Protein AF-A0A8D8CJL6-F1 (afdb_monomer)

Secondary structure (DSSP, 8-state):
-HHHHHHHHHHHHHTS---------TTTTTTS-----S--TTSPPPP--GGG-SSPEE-GGG-EE------SSS--EEEE-S-SS--TT---EEEE----

Foldseek 3Di:
DVVVVVVVVVCVVVPPPPVPPDPPVCVVVVQPDDDDDPDDPVDDDADDDPVPDPPFDQDPPRDTDDDDDDDDPDKDKDKDWPDRDDPPPTDIDIDIDDDD

InterPro domains:
  IPR022041 Farnesoic acid O-methyl transferase [PF12248] (41-95)

Nearest PDB structures (foldseek):
  6z1p-assembly1_BE  TM=2.052E-01  e=3.126E+00  Tetrahymena thermophila SB210
  6rm3-assembly1_SL0  TM=1.803E-01  e=8.328E+00  Vairimorpha necatrix

Solvent-accessible surface area (backbone atoms only — not comparable to full-atom values): 7170 Å² total; per-residue (Å²): 111,71,69,59,54,53,54,51,54,52,50,54,64,73,65,49,78,68,78,73,66,80,83,65,69,53,74,83,55,60,89,53,94,80,88,87,74,95,70,59,89,93,51,92,73,86,74,78,62,76,88,73,59,74,91,69,45,70,48,79,94,74,37,81,50,84,87,84,86,76,88,69,100,62,78,56,72,45,77,51,58,94,62,85,69,77,65,80,97,54,83,65,49,77,51,61,69,80,87,126

Structure (mmCIF, N/CA/C/O backbone):
data_AF-A0A8D8CJL6-F1
#
_entry.id   AF-A0A8D8CJL6-F1
#
loop_
_atom_site.group_PDB
_atom_site.id
_atom_site.type_symbol
_atom_site.label_atom_id
_atom_site.label_alt_id
_atom_site.label_comp_id
_atom_site.label_asym_id
_atom_site.label_entity_id
_atom_site.label_seq_id
_atom_site.pdbx_PDB_ins_code
_atom_site.Cartn_x
_atom_site.Cartn_y
_atom_site.Cartn_z
_atom_site.occupancy
_atom_site.B_iso_or_equiv
_atom_site.auth_seq_id
_atom_site.auth_comp_id
_atom_site.auth_asym_id
_atom_site.auth_atom_id
_atom_site.pdbx_PDB_model_num
ATOM 1 N N . MET A 1 1 ? 55.732 -15.987 -24.415 1.00 60.69 1 MET A N 1
ATOM 2 C CA . MET A 1 1 ? 54.534 -15.368 -25.033 1.00 60.69 1 MET A CA 1
ATOM 3 C C . MET A 1 1 ? 53.224 -15.874 -24.437 1.00 60.69 1 MET A C 1
ATOM 5 O O . MET A 1 1 ? 52.416 -15.041 -24.064 1.00 60.69 1 MET A O 1
ATOM 9 N N . ILE A 1 2 ? 53.033 -17.189 -24.258 1.00 69.62 2 ILE A N 1
ATOM 10 C CA . ILE A 1 2 ? 51.798 -17.767 -23.681 1.00 69.62 2 ILE A CA 1
ATOM 11 C C . ILE A 1 2 ? 51.471 -17.198 -22.284 1.00 69.62 2 ILE A C 1
ATOM 13 O O . ILE A 1 2 ? 50.341 -16.798 -22.038 1.00 69.62 2 ILE A O 1
ATOM 17 N N . SER A 1 3 ? 52.471 -17.062 -21.405 1.00 72.38 3 SER A N 1
ATOM 18 C CA . SER A 1 3 ? 52.282 -16.501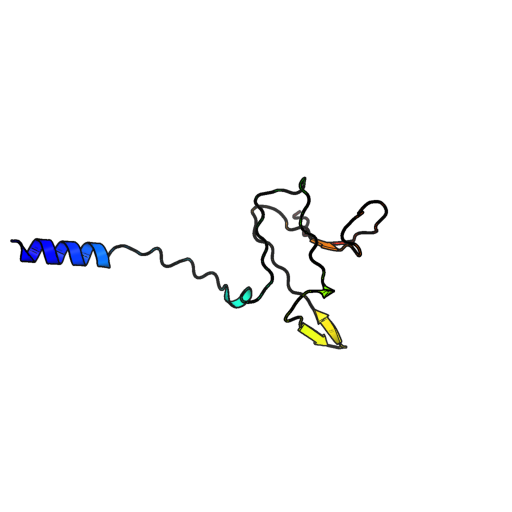 -20.053 1.00 72.38 3 SER A CA 1
ATOM 19 C C . SER A 1 3 ? 51.747 -15.056 -20.055 1.00 72.38 3 SER A C 1
ATOM 21 O O . SER A 1 3 ? 50.864 -14.722 -19.275 1.00 72.38 3 SER A O 1
ATOM 23 N N . VAL A 1 4 ? 52.192 -14.214 -20.996 1.00 77.12 4 VAL A N 1
ATOM 24 C CA . VAL A 1 4 ? 51.740 -12.812 -21.093 1.00 77.12 4 VAL A CA 1
ATOM 25 C C . VAL A 1 4 ? 50.271 -12.734 -21.511 1.00 77.12 4 VAL A C 1
ATOM 27 O O . VAL A 1 4 ? 49.523 -11.929 -20.969 1.00 77.12 4 VAL A O 1
ATOM 30 N N . ILE A 1 5 ? 49.843 -13.609 -22.426 1.00 79.06 5 ILE A N 1
ATOM 31 C CA . ILE A 1 5 ? 48.452 -13.682 -22.895 1.00 79.06 5 ILE A CA 1
ATOM 32 C C . ILE A 1 5 ? 47.527 -14.115 -21.753 1.00 79.06 5 ILE A C 1
ATOM 34 O O . ILE A 1 5 ? 46.463 -13.531 -21.568 1.00 79.06 5 ILE A O 1
ATOM 38 N N . VAL A 1 6 ? 47.957 -15.093 -20.952 1.00 81.56 6 VAL A N 1
ATOM 39 C CA . VAL A 1 6 ? 47.198 -15.566 -19.786 1.00 81.56 6 VAL A CA 1
ATOM 40 C C . VAL A 1 6 ? 47.057 -14.459 -18.742 1.00 81.56 6 VAL A C 1
ATOM 42 O O . VAL A 1 6 ? 45.955 -14.212 -18.260 1.00 81.56 6 VAL A O 1
ATOM 4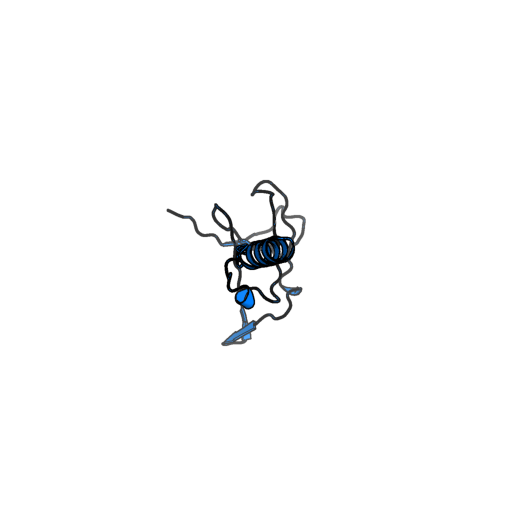5 N N . VAL A 1 7 ? 48.137 -13.735 -18.440 1.00 80.69 7 VAL A N 1
ATOM 46 C CA . VAL A 1 7 ? 48.094 -12.608 -17.496 1.00 80.69 7 VAL A CA 1
ATOM 47 C C . VAL A 1 7 ? 47.171 -11.498 -18.006 1.00 80.69 7 VAL A C 1
ATOM 49 O O . VAL A 1 7 ? 46.364 -10.976 -17.242 1.00 80.69 7 VAL A O 1
ATOM 52 N N . PHE A 1 8 ? 47.213 -11.182 -19.302 1.00 78.81 8 PHE A N 1
ATOM 53 C CA . PHE A 1 8 ? 46.352 -10.154 -19.892 1.00 78.81 8 PHE A CA 1
ATOM 54 C C . PHE A 1 8 ? 44.865 -10.555 -19.884 1.00 78.81 8 PHE A C 1
ATOM 56 O O . PHE A 1 8 ? 43.997 -9.729 -19.597 1.00 78.81 8 PHE A O 1
ATOM 63 N N . ALA A 1 9 ? 44.560 -11.833 -20.127 1.00 78.81 9 ALA A N 1
ATOM 64 C CA . ALA A 1 9 ? 43.203 -12.373 -20.026 1.00 78.81 9 ALA A CA 1
ATOM 65 C C . ALA A 1 9 ? 42.664 -12.319 -18.584 1.00 78.81 9 ALA A C 1
ATOM 67 O O . ALA A 1 9 ? 41.512 -11.965 -18.360 1.00 78.81 9 ALA A O 1
ATOM 68 N N . ILE A 1 10 ? 43.506 -12.599 -17.587 1.00 78.38 10 ILE A N 1
ATOM 69 C CA . ILE A 1 10 ? 43.113 -12.514 -16.173 1.00 78.38 10 ILE A CA 1
ATOM 70 C C . ILE A 1 10 ? 42.846 -11.058 -15.770 1.00 78.38 10 ILE A C 1
ATOM 72 O O . ILE A 1 10 ? 41.830 -10.768 -15.139 1.00 78.38 10 ILE A O 1
ATOM 76 N N . VAL A 1 11 ? 43.720 -10.129 -16.170 1.00 78.44 11 VAL A N 1
ATOM 77 C CA . VAL A 1 11 ? 43.562 -8.700 -15.859 1.00 78.44 11 VAL A CA 1
ATOM 78 C C . VAL A 1 11 ? 42.304 -8.131 -16.510 1.00 78.44 11 VAL A C 1
ATOM 80 O O . VAL A 1 11 ? 41.589 -7.375 -15.863 1.00 78.44 11 VAL A O 1
ATOM 83 N N . THR A 1 12 ? 41.980 -8.515 -17.746 1.00 72.06 12 THR A N 1
ATOM 84 C CA . THR A 1 12 ? 40.764 -8.039 -18.431 1.00 72.06 12 THR A CA 1
ATOM 85 C C . THR A 1 12 ? 39.476 -8.561 -17.793 1.00 72.06 12 THR A C 1
ATOM 87 O O . THR A 1 12 ? 38.523 -7.796 -17.666 1.00 72.06 12 THR A O 1
ATOM 90 N N . VAL A 1 13 ? 39.451 -9.807 -17.308 1.00 70.44 13 VAL A N 1
ATOM 91 C CA . VAL A 1 13 ? 38.299 -10.351 -16.563 1.00 70.44 13 VAL A CA 1
ATOM 92 C C . VAL A 1 13 ? 38.142 -9.678 -15.193 1.00 70.44 13 VAL A C 1
ATOM 94 O O . VAL A 1 13 ? 37.025 -9.357 -14.800 1.00 70.44 13 VAL A O 1
ATOM 97 N N . LEU A 1 14 ? 39.245 -9.415 -14.484 1.00 66.44 14 LEU A N 1
ATOM 98 C CA . LEU A 1 14 ? 39.229 -8.750 -13.170 1.00 66.44 14 LEU A CA 1
ATOM 99 C C . LEU A 1 14 ? 38.957 -7.242 -13.245 1.00 66.44 14 LEU A C 1
ATOM 101 O O . LEU A 1 14 ? 38.449 -6.668 -12.288 1.00 66.44 14 LEU A O 1
ATOM 105 N N . SER A 1 15 ? 39.307 -6.603 -14.362 1.00 64.44 15 SER A N 1
ATOM 106 C CA . SER A 1 15 ? 39.108 -5.163 -14.587 1.00 64.44 15 SER A CA 1
ATOM 107 C C . SER A 1 15 ? 37.787 -4.858 -15.282 1.00 64.44 15 SER A C 1
ATOM 109 O O . SER A 1 15 ? 37.523 -3.698 -15.593 1.00 64.44 15 SER A O 1
ATOM 111 N N . CYS A 1 16 ? 36.967 -5.877 -15.556 1.00 58.22 16 CYS A N 1
ATOM 112 C CA . CYS A 1 16 ? 35.605 -5.656 -15.997 1.00 58.22 16 CYS A CA 1
ATOM 113 C C . CYS A 1 16 ? 34.891 -4.917 -14.860 1.00 58.22 16 CYS A C 1
ATOM 115 O O . CYS A 1 16 ? 34.795 -5.474 -13.760 1.00 58.22 16 CYS A O 1
ATOM 117 N N . PRO A 1 17 ? 34.434 -3.670 -15.064 1.00 56.62 17 PRO A N 1
ATOM 118 C CA . PRO A 1 17 ? 33.585 -3.035 -14.084 1.00 56.62 17 PRO A CA 1
ATOM 119 C C . PRO A 1 17 ? 32.320 -3.884 -14.027 1.00 56.62 17 PRO A C 1
ATOM 121 O O . PRO A 1 17 ? 31.452 -3.797 -14.890 1.00 56.62 17 PRO A O 1
ATOM 124 N N . THR A 1 18 ? 32.210 -4.740 -13.011 1.00 59.19 18 THR A N 1
ATOM 125 C CA . THR A 1 18 ? 30.892 -5.138 -12.544 1.00 59.19 18 THR A CA 1
ATOM 126 C C . THR A 1 18 ? 30.219 -3.816 -12.244 1.00 59.19 18 THR A C 1
ATOM 128 O O . THR A 1 18 ? 30.748 -3.069 -11.416 1.00 59.19 18 THR A O 1
ATOM 131 N N . GLU A 1 19 ? 29.144 -3.478 -12.952 1.00 54.38 19 GLU A N 1
ATOM 132 C CA . GLU A 1 19 ? 28.250 -2.413 -12.523 1.00 54.38 19 GLU A CA 1
ATOM 133 C C . GLU A 1 19 ? 27.881 -2.761 -11.084 1.00 54.38 19 GLU A C 1
ATOM 135 O O . GLU A 1 19 ? 27.055 -3.637 -10.825 1.00 54.38 19 GLU A O 1
ATOM 140 N N . ALA A 1 20 ? 28.630 -2.192 -10.139 1.00 50.94 20 ALA A N 1
ATOM 141 C CA . ALA A 1 20 ? 28.426 -2.391 -8.729 1.00 50.94 20 ALA A CA 1
ATOM 142 C C . ALA A 1 20 ? 27.061 -1.774 -8.515 1.00 50.94 20 ALA A C 1
ATOM 144 O O . ALA A 1 20 ? 26.918 -0.552 -8.589 1.00 50.94 20 ALA A O 1
ATOM 145 N N . GLY A 1 21 ? 26.065 -2.661 -8.433 1.00 50.34 21 GLY A N 1
ATOM 146 C CA . GLY A 1 21 ? 24.662 -2.317 -8.478 1.00 50.34 21 GLY A CA 1
ATOM 147 C C . GLY A 1 21 ? 24.443 -1.099 -7.615 1.00 50.34 21 GLY A C 1
ATOM 148 O O . GLY A 1 21 ? 24.892 -1.077 -6.467 1.00 50.34 21 GLY A O 1
ATOM 149 N N . TYR A 1 22 ? 23.819 -0.079 -8.206 1.00 44.03 22 TYR A N 1
ATOM 150 C CA . TYR A 1 22 ? 23.310 1.072 -7.484 1.00 44.03 22 TYR A CA 1
ATOM 151 C C . TYR A 1 22 ? 22.799 0.572 -6.129 1.00 44.03 22 TYR A C 1
ATOM 153 O O . TYR A 1 22 ? 21.864 -0.233 -6.085 1.00 44.03 22 TYR A O 1
ATOM 161 N N . GLN A 1 23 ? 23.499 0.947 -5.050 1.00 43.50 23 GLN A N 1
ATOM 162 C CA . GLN A 1 23 ? 23.168 0.571 -3.678 1.00 43.50 23 GLN A CA 1
ATOM 163 C C . GLN A 1 23 ? 21.883 1.310 -3.318 1.00 43.50 23 GLN A C 1
ATOM 165 O O . GLN A 1 23 ? 21.867 2.311 -2.608 1.00 43.50 23 GLN A O 1
ATOM 170 N N . ASN A 1 24 ? 20.782 0.836 -3.882 1.00 48.19 24 ASN A N 1
ATOM 171 C CA . ASN A 1 24 ? 19.459 1.158 -3.427 1.00 48.19 24 ASN A CA 1
ATOM 172 C C . ASN A 1 24 ? 19.399 0.541 -2.034 1.00 48.19 24 ASN A C 1
ATOM 174 O O . ASN A 1 24 ? 19.673 -0.652 -1.886 1.00 48.19 24 ASN A O 1
ATOM 178 N N . THR A 1 25 ? 19.139 1.351 -1.013 1.00 48.16 25 THR A N 1
ATOM 179 C CA . THR A 1 25 ? 19.052 0.946 0.394 1.00 48.16 25 THR A CA 1
ATOM 180 C C . THR A 1 25 ? 17.817 0.069 0.613 1.00 48.16 25 THR A C 1
ATOM 182 O O . THR A 1 25 ? 16.983 0.328 1.473 1.00 48.16 25 THR A O 1
ATOM 185 N N . PHE A 1 26 ? 17.696 -1.015 -0.158 1.00 50.34 26 PHE A N 1
ATOM 186 C CA . PHE A 1 26 ? 16.663 -2.043 -0.129 1.00 50.34 26 PHE A CA 1
ATOM 187 C C . PHE A 1 26 ? 16.561 -2.729 1.234 1.00 50.34 26 PHE A C 1
ATOM 189 O O . PHE A 1 26 ? 15.661 -3.539 1.418 1.00 50.34 26 PHE A O 1
ATOM 196 N N . GLU A 1 27 ? 17.405 -2.388 2.213 1.00 50.81 27 GLU A N 1
ATOM 197 C CA . GLU A 1 27 ? 17.072 -2.589 3.623 1.00 50.81 27 GLU A CA 1
ATOM 198 C C . GLU A 1 27 ? 15.728 -1.950 4.002 1.00 50.81 27 GLU A C 1
ATOM 200 O O . GLU A 1 27 ? 14.945 -2.585 4.702 1.00 50.81 27 GLU A O 1
ATOM 205 N N . ALA A 1 28 ? 15.393 -0.765 3.483 1.00 60.00 28 ALA A N 1
ATOM 206 C CA . ALA A 1 28 ? 14.136 -0.078 3.780 1.00 60.00 28 ALA A CA 1
ATOM 207 C C . ALA A 1 28 ? 12.892 -0.826 3.268 1.00 60.00 28 ALA A C 1
ATOM 209 O O . ALA A 1 28 ? 11.807 -0.649 3.817 1.00 60.00 28 ALA A O 1
ATOM 210 N N . THR A 1 29 ? 13.035 -1.657 2.230 1.00 68.56 29 THR A N 1
ATOM 211 C CA . THR A 1 29 ? 11.941 -2.464 1.660 1.00 68.56 29 THR A CA 1
ATOM 212 C C . THR A 1 29 ? 12.110 -3.962 1.928 1.00 68.56 29 THR A C 1
ATOM 214 O O . THR A 1 29 ? 11.311 -4.783 1.458 1.00 68.56 29 THR A O 1
ATOM 217 N N . LYS A 1 30 ? 13.144 -4.357 2.684 1.00 72.62 30 LYS A N 1
ATOM 218 C CA . LYS A 1 30 ? 13.418 -5.753 3.027 1.00 72.62 30 LYS A CA 1
ATOM 219 C C . LYS A 1 30 ? 12.294 -6.275 3.917 1.00 72.62 30 LYS A C 1
ATOM 221 O O . LYS A 1 30 ? 12.051 -5.766 5.003 1.00 72.62 30 LYS A O 1
ATOM 226 N N . GLY A 1 31 ? 11.596 -7.302 3.437 1.00 74.25 31 GLY A N 1
ATOM 227 C CA . GLY A 1 31 ? 10.436 -7.875 4.128 1.00 74.25 31 GLY A CA 1
ATOM 228 C C . GLY A 1 31 ? 9.116 -7.130 3.902 1.00 74.25 31 GLY A C 1
ATOM 229 O O . GLY A 1 31 ? 8.090 -7.578 4.413 1.00 74.25 31 GLY A O 1
ATOM 230 N N . CYS A 1 32 ? 9.106 -6.047 3.118 1.00 79.62 32 CYS A N 1
ATOM 231 C CA . CYS A 1 32 ? 7.871 -5.402 2.683 1.00 79.62 32 CYS A CA 1
ATOM 232 C C . CYS A 1 32 ? 7.179 -6.219 1.585 1.00 79.62 32 CYS A C 1
ATOM 234 O O . CYS A 1 32 ? 7.830 -6.878 0.768 1.00 79.62 32 CYS A O 1
ATOM 236 N N . LEU A 1 33 ? 5.848 -6.127 1.537 1.00 84.06 33 LEU A N 1
ATOM 237 C CA . LEU A 1 33 ? 5.079 -6.573 0.381 1.00 84.06 33 LEU A CA 1
ATOM 238 C C . LEU A 1 33 ? 5.433 -5.670 -0.808 1.00 84.06 33 LEU A C 1
ATOM 240 O O . LEU A 1 33 ? 5.321 -4.450 -0.713 1.00 84.06 33 LEU A O 1
ATOM 244 N N . LYS A 1 34 ? 5.889 -6.269 -1.909 1.00 86.25 34 LYS A N 1
ATOM 245 C CA . LYS A 1 34 ? 6.307 -5.556 -3.120 1.00 86.25 34 LYS A CA 1
ATOM 246 C C . LYS A 1 34 ? 5.432 -5.985 -4.285 1.00 86.25 34 LYS A C 1
ATOM 248 O O . LYS A 1 34 ? 5.192 -7.176 -4.469 1.00 86.25 34 LYS A O 1
ATOM 253 N N . TYR A 1 35 ? 5.014 -5.017 -5.083 1.00 85.81 35 TYR A N 1
ATOM 254 C CA . TYR A 1 35 ? 4.269 -5.233 -6.312 1.00 85.81 35 TYR A CA 1
ATOM 255 C C . TYR A 1 35 ? 4.882 -4.357 -7.399 1.00 85.81 35 TYR A C 1
ATOM 257 O O . TYR A 1 35 ? 5.107 -3.170 -7.174 1.00 85.81 35 TYR A O 1
ATOM 265 N N . A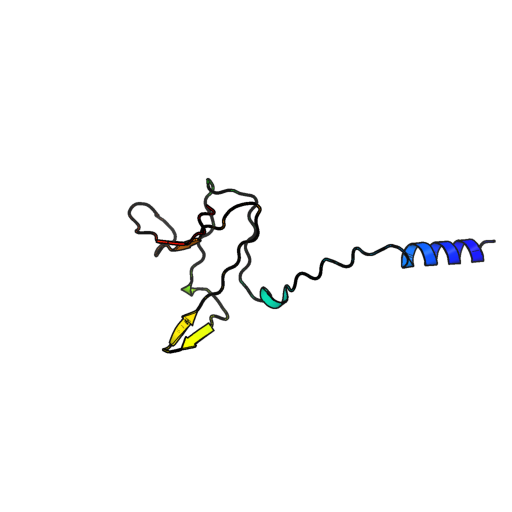SN A 1 36 ? 5.187 -4.959 -8.546 1.00 84.75 36 ASN A N 1
ATOM 266 C CA . ASN A 1 36 ? 5.649 -4.251 -9.731 1.00 84.75 36 ASN A CA 1
ATOM 267 C C . ASN A 1 36 ? 4.607 -4.450 -10.834 1.00 84.75 36 ASN A C 1
ATOM 269 O O . ASN A 1 36 ? 4.159 -5.574 -11.058 1.00 84.75 36 ASN A O 1
ATOM 273 N N . SER A 1 37 ? 4.225 -3.365 -11.498 1.00 80.50 37 SER A N 1
ATOM 274 C CA . SER A 1 37 ? 3.244 -3.360 -12.576 1.00 80.50 37 SER A CA 1
ATOM 275 C C . SER A 1 37 ? 3.786 -2.553 -13.741 1.00 80.50 37 SER A C 1
ATOM 277 O O . SER A 1 37 ? 4.202 -1.414 -13.567 1.00 80.50 37 SER A O 1
ATOM 279 N N . HIS A 1 38 ? 3.709 -3.123 -14.940 1.00 80.44 38 HIS A N 1
ATOM 280 C CA . HIS A 1 38 ? 3.892 -2.377 -16.189 1.00 80.44 38 HIS A CA 1
ATOM 281 C C . HIS A 1 38 ? 2.573 -1.778 -16.699 1.00 80.44 38 HIS A C 1
ATOM 283 O O . HIS A 1 38 ? 2.543 -1.101 -17.724 1.00 80.44 38 HIS A O 1
ATOM 289 N N . GLN A 1 39 ? 1.464 -2.066 -16.013 1.00 79.81 39 GLN A N 1
ATOM 290 C CA . GLN A 1 39 ? 0.135 -1.601 -16.374 1.00 79.81 39 GLN A CA 1
ATOM 291 C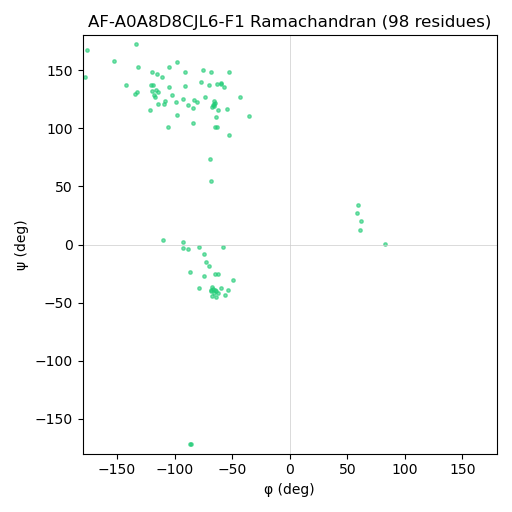 C . GLN A 1 39 ? -0.170 -0.276 -15.677 1.00 79.81 39 GLN A C 1
ATOM 293 O O . GLN A 1 39 ? 0.111 -0.114 -14.491 1.00 79.81 39 GLN A O 1
ATOM 298 N N . GLY A 1 40 ? -0.743 0.663 -16.431 1.00 72.50 40 GLY A N 1
ATOM 299 C CA . GLY A 1 40 ? -1.118 1.983 -15.931 1.00 72.50 40 GLY A CA 1
ATOM 300 C C . GLY A 1 40 ? -2.497 2.026 -15.269 1.00 72.50 40 GLY A C 1
ATOM 301 O O . GLY A 1 40 ? -3.185 1.022 -15.109 1.00 72.50 40 GLY A O 1
ATOM 302 N N . TYR A 1 41 ? -2.944 3.242 -14.964 1.00 72.19 41 TYR A N 1
ATOM 303 C CA . TYR A 1 41 ? -4.184 3.549 -14.241 1.00 72.19 41 TYR A CA 1
ATOM 304 C C . TYR A 1 41 ? -5.462 2.851 -14.754 1.00 72.19 41 TYR A C 1
ATOM 306 O O . TYR A 1 41 ? -6.369 2.574 -13.976 1.00 72.19 41 TYR A O 1
ATOM 314 N N . LYS A 1 42 ? -5.554 2.567 -16.061 1.00 80.31 42 LYS A N 1
ATOM 315 C CA . LYS A 1 42 ? -6.759 1.990 -16.689 1.00 80.31 42 LYS A CA 1
ATOM 316 C C . LYS A 1 42 ? -6.931 0.481 -16.472 1.00 80.31 42 LYS A C 1
ATOM 318 O O . LYS A 1 42 ? -7.913 -0.078 -16.951 1.00 80.31 42 LYS A O 1
ATOM 323 N N . PHE A 1 43 ? -5.993 -0.176 -15.797 1.00 82.56 43 PHE A N 1
ATOM 324 C CA . PHE A 1 43 ? -6.029 -1.617 -15.570 1.00 82.56 43 PHE A CA 1
ATOM 325 C C . PHE A 1 43 ? -6.425 -1.958 -14.133 1.00 82.56 43 PHE A C 1
ATOM 327 O O . PHE A 1 43 ? -6.191 -1.189 -13.197 1.00 82.56 43 PHE A O 1
ATOM 334 N N . THR A 1 44 ? -7.022 -3.135 -13.950 1.00 81.19 44 THR A N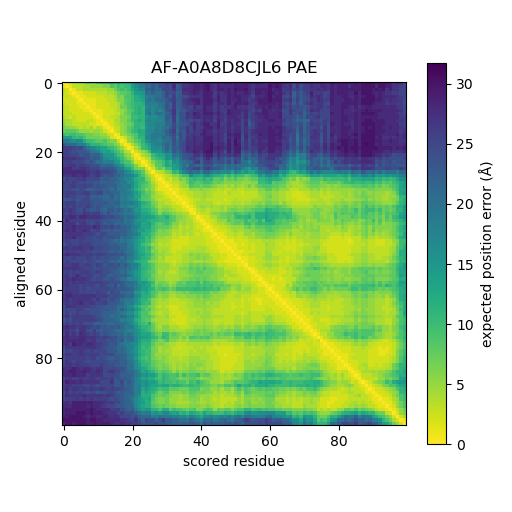 1
ATOM 335 C CA . THR A 1 44 ? -7.344 -3.656 -12.621 1.00 81.19 44 THR A CA 1
ATOM 336 C C . THR A 1 44 ? -6.058 -3.963 -11.867 1.00 81.19 44 THR A C 1
ATOM 338 O O . THR A 1 44 ? -5.261 -4.797 -12.288 1.00 81.19 44 THR A O 1
ATOM 341 N N . HIS A 1 45 ? -5.874 -3.299 -10.730 1.00 82.38 45 HIS A N 1
ATOM 342 C CA . HIS A 1 45 ? -4.762 -3.569 -9.828 1.00 82.38 45 HIS A CA 1
ATOM 343 C C . HIS A 1 45 ? -5.174 -4.628 -8.794 1.00 82.38 45 HIS A C 1
ATOM 345 O O . HIS A 1 45 ? -6.346 -4.682 -8.413 1.00 82.38 45 HIS A O 1
ATOM 351 N N . PRO A 1 46 ? -4.242 -5.473 -8.320 1.00 87.81 46 PRO A N 1
ATOM 352 C CA . PRO A 1 46 ? -4.530 -6.426 -7.256 1.00 87.81 46 PRO A CA 1
ATOM 353 C C . PRO A 1 46 ? -4.980 -5.712 -5.980 1.00 87.81 46 PRO A C 1
ATOM 355 O O . PRO A 1 46 ? -4.420 -4.692 -5.577 1.00 87.81 46 PRO A O 1
ATOM 358 N N . TYR A 1 47 ? -5.982 -6.289 -5.320 1.00 89.25 47 TYR A N 1
ATOM 359 C CA . TYR A 1 47 ? -6.418 -5.831 -4.011 1.00 89.25 47 TYR A CA 1
ATOM 360 C C . TYR A 1 47 ? -5.500 -6.389 -2.926 1.00 89.25 47 TYR A C 1
ATOM 362 O O . TYR A 1 47 ? -5.373 -7.604 -2.763 1.00 89.25 47 TYR A O 1
ATOM 370 N N . PHE A 1 48 ? -4.896 -5.495 -2.150 1.00 90.44 48 PHE A N 1
ATOM 371 C CA . PHE A 1 48 ? -4.046 -5.859 -1.027 1.00 90.44 48 PHE A CA 1
ATOM 372 C C . PHE A 1 48 ? -4.776 -5.595 0.289 1.00 90.44 48 PHE A C 1
ATOM 374 O O . PHE A 1 48 ? -4.864 -4.459 0.753 1.00 90.44 48 PHE A O 1
ATOM 381 N N . SER A 1 49 ? -5.306 -6.659 0.898 1.00 91.25 49 SER A N 1
ATOM 382 C CA . SER A 1 49 ? -5.971 -6.556 2.198 1.00 91.25 49 SER A CA 1
ATOM 383 C C . SER A 1 49 ? -4.970 -6.156 3.283 1.00 91.25 49 SER A C 1
ATOM 385 O O . SER A 1 49 ? -4.020 -6.890 3.566 1.00 91.25 49 SER A O 1
ATOM 387 N N . THR A 1 50 ? -5.218 -5.024 3.945 1.00 88.75 50 THR A N 1
ATOM 388 C CA . THR A 1 50 ? -4.391 -4.544 5.065 1.00 88.75 50 THR A CA 1
ATOM 389 C C . THR A 1 50 ? -4.402 -5.506 6.255 1.00 88.75 50 THR A C 1
ATOM 391 O O . THR A 1 50 ? -3.427 -5.562 7.001 1.00 88.75 50 THR A O 1
ATOM 394 N N . GLY A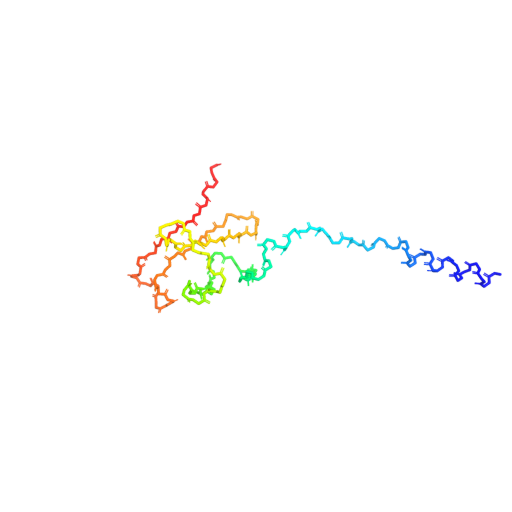 1 51 ? -5.458 -6.315 6.408 1.00 88.44 51 GLY A N 1
ATOM 395 C CA . GLY A 1 51 ? -5.549 -7.362 7.430 1.00 88.44 51 GLY A CA 1
ATOM 396 C C . GLY A 1 51 ? -4.611 -8.550 7.192 1.00 88.44 51 GLY A C 1
ATOM 397 O O . GLY A 1 51 ? -4.312 -9.285 8.129 1.00 88.44 51 GLY A O 1
ATOM 398 N N . ALA A 1 52 ? -4.112 -8.728 5.965 1.00 88.50 52 ALA A N 1
ATOM 399 C CA . ALA A 1 52 ? -3.176 -9.796 5.613 1.00 88.50 52 ALA A CA 1
ATOM 400 C C . ALA A 1 52 ? -1.698 -9.370 5.717 1.00 88.50 52 ALA A C 1
ATOM 402 O O . ALA A 1 52 ? -0.799 -10.182 5.475 1.00 88.50 52 ALA A O 1
ATOM 403 N N . TYR A 1 53 ? -1.422 -8.105 6.047 1.00 87.81 53 TYR A N 1
ATOM 404 C CA . TYR A 1 53 ? -0.055 -7.599 6.129 1.00 87.81 53 TYR A CA 1
ATOM 405 C C . TYR A 1 53 ? 0.692 -8.187 7.324 1.00 87.81 53 TYR A C 1
ATOM 407 O O . TYR A 1 53 ? 0.178 -8.294 8.436 1.00 87.81 53 TYR A O 1
ATOM 415 N N . ARG A 1 54 ? 1.951 -8.555 7.082 1.00 82.75 54 ARG A N 1
ATOM 416 C CA . ARG A 1 54 ? 2.883 -9.044 8.103 1.00 82.75 54 ARG A CA 1
ATOM 417 C C . ARG A 1 54 ? 3.790 -7.899 8.550 1.00 82.75 54 ARG A C 1
ATOM 419 O O . ARG A 1 54 ? 3.992 -6.950 7.799 1.00 82.75 54 ARG A O 1
ATOM 426 N N . ASN A 1 55 ? 4.362 -8.009 9.750 1.00 81.12 55 ASN A N 1
ATOM 427 C CA . ASN A 1 55 ? 5.303 -7.023 10.307 1.00 81.12 55 ASN A CA 1
ATOM 428 C C . ASN A 1 55 ? 4.714 -5.602 10.441 1.00 81.12 55 ASN A C 1
ATOM 430 O O . ASN A 1 55 ? 5.416 -4.607 10.271 1.00 81.12 55 ASN A O 1
ATOM 434 N N . VAL A 1 56 ? 3.413 -5.501 10.731 1.00 84.31 56 VAL A N 1
ATOM 435 C CA . VAL A 1 56 ? 2.724 -4.216 10.898 1.00 84.31 56 VAL A CA 1
ATOM 436 C C . VAL A 1 56 ? 3.120 -3.576 12.228 1.00 84.31 56 VAL A C 1
ATOM 438 O O . VAL A 1 56 ? 3.001 -4.199 13.285 1.00 84.31 56 VAL A O 1
ATOM 441 N N . ARG A 1 57 ? 3.574 -2.320 12.182 1.00 85.25 57 ARG A N 1
ATOM 442 C CA . ARG A 1 57 ? 3.967 -1.566 13.377 1.00 85.25 57 ARG A CA 1
ATOM 443 C C . ARG A 1 57 ? 2.730 -1.060 14.123 1.00 85.25 57 ARG A C 1
ATOM 445 O O . ARG A 1 57 ? 1.781 -0.570 13.511 1.00 85.25 57 ARG A O 1
ATOM 452 N N . ARG A 1 58 ? 2.775 -1.129 15.455 1.00 90.38 58 ARG A N 1
ATOM 453 C CA . ARG A 1 58 ? 1.857 -0.406 16.344 1.00 90.38 58 ARG A CA 1
ATOM 454 C C . ARG A 1 58 ? 2.541 0.860 16.851 1.00 90.38 58 ARG A C 1
ATOM 456 O O . ARG A 1 58 ? 3.632 0.781 17.411 1.00 90.38 58 ARG A O 1
ATOM 463 N N . GLY A 1 59 ? 1.925 2.004 16.592 1.00 86.94 59 GLY A N 1
ATOM 464 C CA . GLY A 1 59 ? 2.359 3.313 17.063 1.00 86.94 59 GLY A CA 1
ATOM 465 C C . GLY A 1 59 ? 1.812 3.654 18.454 1.00 86.94 59 GLY A C 1
ATOM 466 O O . GLY A 1 59 ? 1.187 2.812 19.112 1.00 86.94 59 GLY A O 1
ATOM 467 N N . PRO A 1 60 ? 2.015 4.903 18.911 1.00 91.25 60 PRO A N 1
ATOM 468 C CA . PRO A 1 60 ? 1.395 5.418 20.129 1.00 91.25 60 PRO A CA 1
ATOM 469 C C . PRO A 1 60 ? -0.129 5.229 20.107 1.00 91.25 60 PRO A C 1
ATOM 471 O O . PRO A 1 60 ? -0.754 5.252 19.048 1.00 91.25 60 PRO A O 1
ATOM 474 N N . ASN A 1 61 ? -0.738 5.037 21.279 1.00 92.62 61 ASN A N 1
ATOM 475 C CA . ASN A 1 61 ? -2.186 4.813 21.426 1.00 92.62 61 ASN A CA 1
ATOM 476 C C . ASN A 1 61 ? -2.726 3.587 20.663 1.00 92.62 61 ASN A C 1
ATOM 478 O O . ASN A 1 61 ? -3.896 3.552 20.290 1.00 92.62 61 ASN A O 1
ATOM 482 N N . ASN A 1 62 ? -1.883 2.575 20.425 1.00 87.38 62 ASN A N 1
ATOM 483 C CA . ASN A 1 62 ? -2.238 1.346 19.704 1.00 87.38 62 ASN A CA 1
ATOM 484 C C . ASN A 1 62 ? -2.672 1.570 18.237 1.00 87.38 62 ASN A C 1
ATOM 486 O O . ASN A 1 62 ? -3.302 0.699 17.622 1.00 87.38 62 ASN A O 1
ATOM 490 N N . ALA A 1 63 ? -2.308 2.718 17.656 1.00 90.00 63 ALA A N 1
ATOM 491 C CA . ALA A 1 63 ? -2.565 3.016 16.254 1.00 90.00 63 ALA A CA 1
ATOM 492 C C . ALA A 1 63 ? -1.818 2.029 15.345 1.00 90.00 63 ALA A C 1
ATOM 494 O O . ALA A 1 63 ? -0.661 1.685 15.588 1.00 90.00 63 ALA A O 1
ATOM 495 N N . THR A 1 64 ? -2.476 1.558 14.289 1.00 89.31 64 THR A N 1
ATOM 496 C CA . THR A 1 64 ? -1.829 0.741 13.257 1.00 89.31 64 THR A CA 1
ATOM 497 C C . THR A 1 64 ? -1.128 1.660 12.269 1.00 89.31 64 THR A C 1
ATOM 499 O O . THR A 1 64 ? -1.770 2.528 11.681 1.00 89.31 64 THR A O 1
ATOM 502 N N . GLU A 1 65 ? 0.168 1.462 12.055 1.00 87.62 65 GLU A N 1
ATOM 503 C CA . GLU A 1 65 ? 0.956 2.314 11.171 1.00 87.62 65 GLU A CA 1
ATOM 504 C C . GLU A 1 65 ? 1.515 1.519 9.994 1.00 87.62 65 GLU A C 1
ATOM 506 O O . GLU A 1 65 ? 2.178 0.491 10.156 1.00 87.62 65 GLU A O 1
ATOM 511 N N . PHE A 1 66 ? 1.276 2.045 8.796 1.00 85.44 66 PHE A N 1
ATOM 512 C CA . PHE A 1 66 ? 1.762 1.486 7.544 1.00 85.44 66 PHE A CA 1
ATOM 513 C C . PHE A 1 66 ? 2.742 2.454 6.887 1.00 85.44 66 PHE A C 1
ATOM 515 O O . PHE A 1 66 ? 2.596 3.673 6.984 1.00 85.44 66 PHE A O 1
ATOM 522 N N . ARG A 1 67 ? 3.741 1.904 6.196 1.00 83.94 67 ARG A N 1
ATOM 523 C CA . ARG A 1 67 ? 4.636 2.663 5.321 1.00 83.94 67 ARG A CA 1
ATOM 524 C C . ARG A 1 67 ? 4.449 2.162 3.902 1.00 83.94 67 ARG A C 1
ATOM 526 O O . ARG A 1 67 ? 4.560 0.964 3.657 1.00 83.94 67 ARG A O 1
ATOM 533 N N . PHE A 1 68 ? 4.176 3.088 2.994 1.00 82.19 68 PHE A N 1
ATOM 534 C CA . PHE A 1 68 ? 4.012 2.813 1.575 1.00 82.19 68 PHE A CA 1
ATOM 535 C C . PHE A 1 68 ? 5.062 3.590 0.785 1.00 82.19 68 PHE A C 1
ATOM 537 O O . PHE A 1 68 ? 5.464 4.680 1.188 1.00 82.19 68 PHE A O 1
ATOM 544 N N . GLY A 1 69 ? 5.491 3.030 -0.340 1.00 81.81 69 GLY A N 1
ATOM 545 C CA . GLY A 1 69 ? 6.367 3.694 -1.294 1.00 81.81 69 GLY A CA 1
ATOM 546 C C . GLY A 1 69 ? 5.950 3.316 -2.707 1.00 81.81 69 GLY A C 1
ATOM 547 O O . GLY A 1 69 ? 5.641 2.153 -2.962 1.00 81.81 69 GLY A O 1
ATOM 548 N N . VAL A 1 70 ? 5.929 4.299 -3.604 1.00 82.62 70 VAL A N 1
ATOM 549 C CA . VAL A 1 70 ? 5.720 4.096 -5.041 1.00 82.62 70 VAL A CA 1
ATOM 550 C C . VAL A 1 70 ? 6.954 4.618 -5.752 1.00 82.62 70 VAL A C 1
ATOM 552 O O . VAL A 1 70 ? 7.416 5.718 -5.459 1.00 82.62 70 VAL A O 1
ATOM 555 N N . LEU A 1 71 ? 7.483 3.811 -6.664 1.00 82.62 71 LEU A N 1
ATOM 556 C CA . LEU A 1 71 ? 8.526 4.214 -7.592 1.00 82.62 71 LEU A CA 1
ATOM 557 C C . LEU A 1 71 ? 7.932 4.160 -8.996 1.00 82.62 71 LEU A C 1
ATOM 559 O O . LEU A 1 71 ? 7.481 3.100 -9.427 1.00 82.62 71 LEU A O 1
ATOM 563 N N . GLY A 1 72 ? 7.928 5.291 -9.687 1.00 79.56 72 GLY A N 1
ATOM 564 C CA . GLY A 1 72 ? 7.450 5.400 -11.056 1.00 79.56 72 GLY A CA 1
ATOM 565 C C . GLY A 1 72 ? 7.658 6.808 -11.597 1.00 79.56 72 GLY A C 1
ATOM 566 O O . GLY A 1 72 ? 7.947 7.732 -10.839 1.00 79.56 72 GLY A O 1
ATOM 567 N N . ASP A 1 73 ? 7.492 6.953 -12.908 1.00 80.56 73 ASP A N 1
ATOM 568 C CA . ASP A 1 73 ? 7.707 8.224 -13.614 1.00 80.56 73 ASP A CA 1
ATOM 569 C C . ASP A 1 73 ? 6.579 9.249 -13.377 1.00 80.56 73 ASP A C 1
ATOM 571 O O . ASP A 1 73 ? 6.684 10.396 -13.798 1.00 80.56 73 ASP A O 1
ATOM 575 N N . HIS A 1 74 ? 5.486 8.829 -12.732 1.00 76.12 74 HIS A N 1
ATOM 576 C CA . HIS A 1 74 ? 4.273 9.616 -12.490 1.00 76.12 74 HIS A CA 1
ATOM 577 C C . HIS A 1 74 ? 3.809 9.484 -11.030 1.00 76.12 74 HIS A C 1
ATOM 579 O O . HIS A 1 74 ? 4.322 8.656 -10.273 1.00 76.12 74 HIS A O 1
ATOM 585 N N . ASP A 1 75 ? 2.802 10.280 -10.652 1.00 76.69 75 ASP A N 1
ATOM 586 C CA . ASP A 1 75 ? 2.235 10.304 -9.302 1.00 76.69 75 ASP A CA 1
ATOM 587 C C . ASP A 1 75 ? 1.722 8.933 -8.833 1.00 76.69 75 ASP A C 1
ATOM 589 O O . ASP A 1 75 ? 1.017 8.207 -9.539 1.00 76.69 75 ASP A O 1
ATOM 593 N N . GLY A 1 76 ? 2.056 8.595 -7.586 1.00 79.44 76 GLY A N 1
ATOM 594 C CA . GLY A 1 76 ? 1.528 7.428 -6.892 1.00 79.44 76 GLY A CA 1
ATOM 595 C C . GLY A 1 76 ? 0.181 7.740 -6.248 1.00 79.44 76 GLY A C 1
ATOM 596 O O . GLY A 1 76 ? 0.105 8.567 -5.337 1.00 79.44 76 GLY A O 1
ATOM 597 N N . ILE A 1 77 ? -0.867 7.048 -6.693 1.00 84.38 77 ILE A N 1
ATOM 598 C CA . ILE A 1 77 ? -2.216 7.146 -6.129 1.00 84.38 77 ILE A CA 1
ATOM 599 C C . ILE A 1 77 ? -2.531 5.863 -5.358 1.00 84.38 77 ILE A C 1
ATOM 601 O O . ILE A 1 77 ? -2.498 4.764 -5.913 1.00 84.38 77 ILE A O 1
ATOM 605 N N . PHE A 1 78 ? -2.880 6.001 -4.082 1.00 86.62 78 PHE A N 1
ATOM 606 C CA . PHE A 1 78 ? -3.354 4.906 -3.243 1.00 86.62 78 PHE A CA 1
ATOM 607 C C . PHE A 1 78 ? -4.867 4.973 -3.088 1.00 86.62 78 PHE A C 1
ATOM 609 O O . PHE A 1 78 ? -5.407 5.995 -2.669 1.00 86.62 78 PHE A O 1
ATOM 616 N N . ARG A 1 79 ? -5.544 3.853 -3.351 1.00 87.38 79 ARG A N 1
ATOM 617 C CA . ARG A 1 79 ? -6.980 3.699 -3.105 1.00 87.38 79 ARG A CA 1
ATOM 618 C C . ARG A 1 79 ? -7.226 2.762 -1.946 1.00 87.38 79 ARG A C 1
ATOM 620 O O . ARG A 1 79 ? -6.830 1.599 -1.977 1.00 87.38 79 ARG A O 1
ATOM 627 N N . LEU A 1 80 ? -7.902 3.279 -0.934 1.00 89.31 80 LEU A N 1
ATOM 628 C CA . LEU A 1 80 ? -8.347 2.528 0.222 1.00 89.31 80 LEU A CA 1
ATOM 629 C C . LEU A 1 80 ? -9.810 2.157 0.004 1.00 89.31 80 LEU A C 1
ATOM 631 O O . LEU A 1 80 ? -10.687 3.023 -0.003 1.00 89.31 80 LEU A O 1
ATOM 635 N N . ALA A 1 81 ? -10.049 0.862 -0.186 1.00 90.56 81 ALA A N 1
ATOM 636 C CA . ALA A 1 81 ? -11.379 0.298 -0.349 1.00 90.56 81 ALA A CA 1
ATOM 637 C C . ALA A 1 81 ? -11.653 -0.748 0.749 1.00 90.56 81 ALA A C 1
ATOM 639 O O . ALA A 1 81 ? -10.778 -1.575 1.037 1.00 90.56 81 ALA A O 1
ATOM 640 N N . PRO A 1 82 ? -12.859 -0.755 1.346 1.00 90.75 82 PRO A N 1
ATOM 641 C CA . PRO A 1 82 ? -13.243 -1.738 2.358 1.00 90.75 82 PRO A CA 1
ATOM 642 C C . PRO A 1 82 ? -13.498 -3.138 1.778 1.00 90.75 82 PRO A C 1
ATOM 644 O O . PRO A 1 82 ? -13.559 -4.100 2.537 1.00 90.75 82 PRO A O 1
ATOM 647 N N . VAL A 1 83 ? -13.648 -3.264 0.453 1.00 89.50 83 VAL A N 1
ATOM 648 C CA . VAL A 1 83 ? -13.936 -4.530 -0.234 1.00 89.50 83 VAL A CA 1
ATOM 649 C C . VAL A 1 83 ? -13.014 -4.756 -1.430 1.00 89.50 83 VAL A C 1
ATOM 651 O O . VAL A 1 83 ? -12.524 -3.810 -2.046 1.00 89.50 83 VAL A O 1
ATOM 654 N N . GLN A 1 84 ? -12.795 -6.031 -1.764 1.00 87.81 84 GLN A N 1
ATOM 655 C CA . GLN A 1 84 ? -11.950 -6.452 -2.883 1.00 87.81 84 GLN A CA 1
ATOM 656 C C . GLN A 1 84 ? -12.639 -6.332 -4.247 1.00 87.81 84 GLN A C 1
ATOM 658 O O . GLN A 1 84 ? -11.954 -6.035 -5.217 1.00 87.81 84 GLN A O 1
ATOM 663 N N . ASN A 1 85 ? -13.937 -6.630 -4.327 1.00 84.00 85 ASN A N 1
ATOM 664 C CA . ASN A 1 85 ? -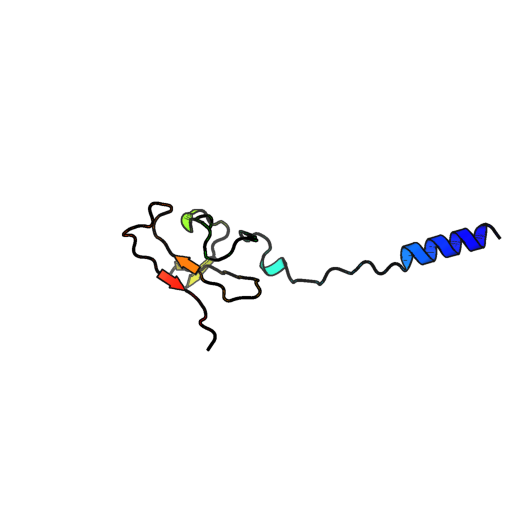14.814 -6.563 -5.505 1.00 84.00 85 ASN A CA 1
ATOM 665 C C . ASN A 1 85 ? -16.232 -6.965 -5.029 1.00 84.00 85 ASN A C 1
ATOM 667 O O . ASN A 1 85 ? -16.303 -7.870 -4.190 1.00 84.00 85 ASN A O 1
ATOM 671 N N . PRO A 1 86 ? -17.348 -6.401 -5.534 1.00 85.06 86 PRO A N 1
ATOM 672 C CA . PRO A 1 86 ? -17.488 -5.280 -6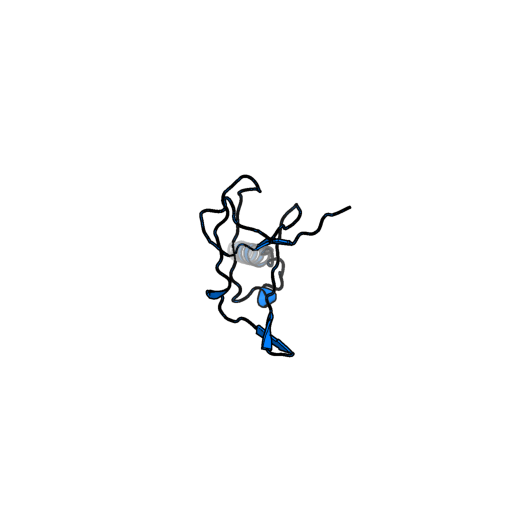.471 1.00 85.06 86 PRO A CA 1
ATOM 673 C C . PRO A 1 86 ? -17.059 -3.935 -5.884 1.00 85.06 86 PRO A C 1
ATOM 675 O O . PRO A 1 86 ? -17.184 -3.698 -4.688 1.00 85.06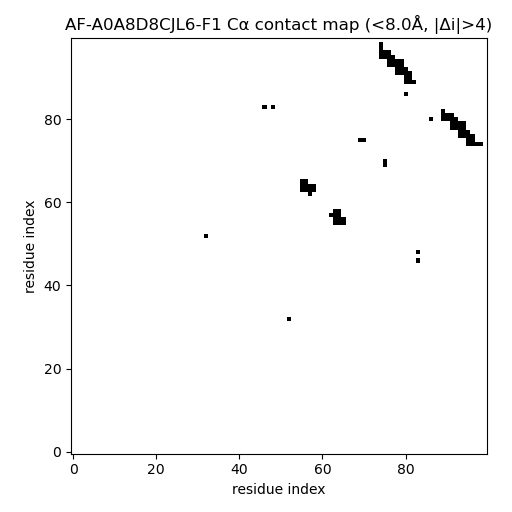 86 PRO A O 1
ATOM 678 N N . TYR A 1 87 ? -16.542 -3.059 -6.745 1.00 80.88 87 TYR A N 1
ATOM 679 C CA . TYR A 1 87 ? -16.180 -1.684 -6.384 1.00 80.88 87 TYR A CA 1
ATOM 680 C C . TYR A 1 87 ? -17.349 -0.706 -6.507 1.00 80.88 87 TYR A C 1
ATOM 682 O O . TYR A 1 87 ? -17.348 0.335 -5.849 1.00 80.88 87 TYR A O 1
ATOM 690 N N . ASP A 1 88 ? -18.341 -1.033 -7.334 1.00 81.62 88 ASP A N 1
ATOM 691 C CA . ASP A 1 88 ? -19.501 -0.180 -7.557 1.00 81.62 88 ASP A CA 1
ATOM 692 C C . ASP A 1 88 ? -20.252 0.049 -6.241 1.00 81.62 88 ASP A C 1
ATOM 694 O O . ASP A 1 88 ? -20.383 -0.852 -5.409 1.00 81.62 88 ASP A O 1
ATOM 698 N N . SER A 1 89 ? -20.692 1.290 -6.023 1.00 82.25 89 SER A N 1
ATOM 699 C CA . SER A 1 89 ? -21.356 1.727 -4.784 1.00 82.25 89 SER A CA 1
ATOM 700 C C . SER A 1 89 ? -20.517 1.597 -3.502 1.00 82.25 89 SER A C 1
ATOM 702 O O . SER A 1 89 ? -21.048 1.771 -2.405 1.00 82.25 89 SER A O 1
ATOM 704 N N . THR A 1 90 ? -19.208 1.354 -3.612 1.00 86.06 90 THR A N 1
ATOM 705 C CA . THR A 1 90 ? -18.293 1.360 -2.467 1.00 86.06 90 THR A CA 1
ATOM 706 C C . THR A 1 90 ? -17.661 2.736 -2.301 1.00 86.06 90 THR A C 1
ATOM 708 O O . THR A 1 90 ? -17.019 3.254 -3.213 1.00 86.06 90 THR A O 1
ATOM 711 N N . LEU A 1 91 ? -17.790 3.321 -1.108 1.00 87.06 91 LEU A N 1
ATOM 712 C CA . LEU A 1 91 ? -17.061 4.539 -0.768 1.00 87.06 91 LEU A CA 1
ATOM 713 C C . LEU A 1 91 ? -15.560 4.226 -0.681 1.00 87.06 91 LEU A C 1
ATOM 715 O O . LEU A 1 91 ? -15.133 3.411 0.139 1.00 87.06 91 LEU A O 1
ATOM 719 N N . MET A 1 92 ? -14.772 4.875 -1.535 1.00 87.25 92 MET A N 1
ATOM 720 C CA . MET A 1 92 ? -13.317 4.751 -1.555 1.00 87.25 92 MET A CA 1
ATOM 721 C C . MET A 1 92 ? -12.664 6.046 -1.099 1.00 87.25 92 MET A C 1
ATOM 723 O O . MET A 1 92 ? -13.130 7.140 -1.422 1.00 87.25 92 MET A O 1
ATOM 727 N N . HIS A 1 93 ? -11.551 5.911 -0.386 1.00 88.94 93 HIS A N 1
ATOM 728 C CA . HIS A 1 93 ? -10.682 7.035 -0.069 1.00 88.94 93 HIS A CA 1
ATOM 729 C C . HIS A 1 93 ? -9.430 6.981 -0.929 1.00 88.94 93 HIS A C 1
ATOM 731 O O . HIS A 1 93 ? -8.824 5.922 -1.091 1.00 88.94 93 HIS A O 1
ATOM 737 N N . GLU A 1 94 ? -9.039 8.130 -1.465 1.00 87.88 94 GLU A N 1
ATOM 738 C CA . GLU A 1 94 ? -7.857 8.259 -2.304 1.00 87.88 94 GLU A CA 1
ATOM 739 C C . GLU A 1 94 ? -6.811 9.127 -1.600 1.00 87.88 94 GLU A C 1
ATOM 741 O O . GLU A 1 94 ? -7.125 10.194 -1.070 1.00 87.88 94 GLU A O 1
ATOM 746 N N . ILE A 1 95 ? -5.570 8.644 -1.568 1.00 87.75 95 ILE A N 1
ATOM 747 C CA . ILE A 1 95 ? -4.409 9.365 -1.047 1.00 87.75 95 ILE A CA 1
ATOM 748 C C . ILE A 1 95 ? -3.407 9.464 -2.190 1.00 87.75 95 ILE A C 1
ATOM 750 O O . ILE A 1 95 ? -2.886 8.451 -2.654 1.00 87.75 95 ILE A O 1
ATOM 754 N N . GLY A 1 96 ? -3.122 10.680 -2.635 1.00 80.56 96 GLY A N 1
ATOM 755 C CA . GLY A 1 96 ? -2.171 10.942 -3.706 1.00 80.56 96 GLY A CA 1
ATOM 756 C C . GLY A 1 96 ? -1.556 12.322 -3.551 1.00 80.56 96 GLY A C 1
ATOM 757 O O . GLY A 1 96 ? -2.115 13.197 -2.884 1.00 80.56 96 GLY A O 1
ATOM 758 N N . LYS A 1 97 ? -0.385 12.509 -4.154 1.00 67.44 97 LYS A N 1
ATOM 759 C CA . LYS A 1 97 ? 0.175 13.842 -4.345 1.00 67.44 97 LYS A CA 1
ATOM 760 C C . LYS A 1 97 ? -0.377 14.359 -5.670 1.00 67.44 97 LYS A C 1
ATOM 762 O O . LYS A 1 97 ? -0.150 13.729 -6.691 1.00 67.44 97 LYS A O 1
ATOM 767 N N . TYR A 1 98 ? -1.102 15.472 -5.648 1.00 57.47 98 TYR A N 1
ATOM 768 C CA . TYR A 1 98 ? -1.301 16.265 -6.855 1.00 57.47 98 TYR A CA 1
ATOM 769 C C . TYR A 1 98 ? -0.072 17.165 -6.959 1.00 57.47 98 TYR A C 1
ATOM 771 O O . TYR A 1 98 ? 0.080 18.080 -6.144 1.00 57.47 98 TYR A O 1
ATOM 779 N N . LEU A 1 99 ? 0.861 16.863 -7.861 1.00 47.50 99 LEU A N 1
ATOM 780 C CA . LEU A 1 99 ? 1.890 17.837 -8.215 1.00 47.50 99 LEU A CA 1
ATOM 781 C C . LEU A 1 99 ? 1.181 19.030 -8.881 1.00 47.50 99 LEU A C 1
ATOM 783 O O . LEU A 1 99 ? 0.621 18.891 -9.966 1.00 47.50 99 LEU A O 1
ATOM 787 N N . GLN A 1 100 ? 1.141 20.165 -8.176 1.00 39.62 100 GLN A N 1
ATOM 788 C CA . GLN A 1 100 ? 0.957 21.480 -8.794 1.00 39.62 100 GLN A CA 1
ATOM 789 C C . GLN A 1 100 ? 2.266 21.912 -9.449 1.00 39.62 100 GLN A C 1
ATOM 791 O O . GLN A 1 100 ? 3.328 21.651 -8.834 1.00 39.62 100 GLN A O 1
#

Sequence (100 aa):
MISVIVVFAIVTVLSCPTEAGYQNTFEATKGCLKYNSHQGYKFTHPYFSTGAYRNVRRGPNNATEFRFGVLGDHDGIFRLAPVQNPYDSTLMHEIGKYLQ

pLDDT: mean 77.21, std 13.16, range [39.62, 92.62]

Organism: Culex pipiens (NCBI:txid7175)

Mean predicted aligned error: 13.13 Å

Radius of gyration: 23.29 Å; Cα contacts (8 Å, |Δi|>4): 46; chains: 1; bounding box: 76×39×46 Å